Protein AF-A0ABD0QWX4-F1 (afdb_monomer_lite)

Foldseek 3Di:
DDWDWADDPPDIDIWDWDQDPCWTDTPHDIDNDPVRVLVVQQVAFPDADPVGDGHGNPDDD

Structure (mmCIF, N/CA/C/O backbone):
data_AF-A0ABD0QWX4-F1
#
_entry.id   AF-A0ABD0QWX4-F1
#
loop_
_atom_site.group_PDB
_atom_site.id
_atom_site.type_symbol
_atom_site.label_atom_id
_atom_site.label_alt_id
_atom_site.label_comp_id
_atom_site.label_asym_id
_atom_site.label_entity_id
_atom_site.label_seq_id
_atom_site.pdbx_PDB_ins_code
_atom_site.Cartn_x
_atom_site.Cartn_y
_atom_site.Cartn_z
_atom_site.occupancy
_atom_site.B_iso_or_equiv
_atom_site.auth_seq_id
_atom_site.auth_comp_id
_atom_site.auth_asym_id
_atom_site.auth_atom_id
_atom_site.pdbx_PDB_model_num
ATOM 1 N N . ASP A 1 1 ? -14.125 5.504 -0.221 1.00 85.44 1 ASP A N 1
ATOM 2 C CA . ASP A 1 1 ? -12.919 4.698 -0.527 1.00 85.44 1 ASP A CA 1
ATOM 3 C C . ASP A 1 1 ? -11.665 5.519 -0.253 1.00 85.44 1 ASP A C 1
ATOM 5 O O . ASP A 1 1 ? -11.760 6.739 -0.182 1.00 85.44 1 ASP A O 1
ATOM 9 N N . PHE A 1 2 ? -10.515 4.865 -0.110 1.00 96.62 2 PHE A N 1
ATOM 10 C CA . PHE A 1 2 ? -9.202 5.486 0.085 1.00 96.62 2 PHE A CA 1
ATOM 11 C C . PHE A 1 2 ? -8.213 5.011 -0.989 1.00 96.62 2 PHE A C 1
ATOM 13 O O . PHE A 1 2 ? -8.473 4.050 -1.721 1.00 96.62 2 PHE A O 1
ATOM 20 N N . SER A 1 3 ? -7.051 5.658 -1.065 1.00 97.06 3 SER A N 1
ATOM 21 C CA . SER A 1 3 ? -5.947 5.224 -1.923 1.00 97.06 3 SER A CA 1
ATOM 22 C C . SER A 1 3 ? -4.606 5.329 -1.209 1.00 97.06 3 SER A C 1
ATOM 24 O O . SER A 1 3 ? -4.314 6.364 -0.612 1.00 97.06 3 SER A O 1
ATOM 26 N N . VAL A 1 4 ? -3.764 4.307 -1.348 1.00 97.31 4 VAL A N 1
ATOM 27 C CA . VAL A 1 4 ? -2.342 4.379 -0.992 1.00 97.31 4 VAL A CA 1
ATOM 28 C C . VAL A 1 4 ? -1.562 4.749 -2.248 1.00 97.31 4 VAL A C 1
ATOM 30 O O . VAL A 1 4 ? -1.558 3.994 -3.220 1.00 97.31 4 VAL A O 1
ATOM 33 N N . SER A 1 5 ? -0.918 5.913 -2.234 1.00 97.25 5 SER A N 1
ATOM 34 C CA . SER A 1 5 ? -0.083 6.396 -3.337 1.00 97.25 5 SER A CA 1
ATOM 35 C C . SER A 1 5 ? 1.386 6.193 -2.988 1.00 97.25 5 SER A C 1
ATOM 37 O O . SER A 1 5 ? 1.873 6.744 -2.005 1.00 97.25 5 SER A O 1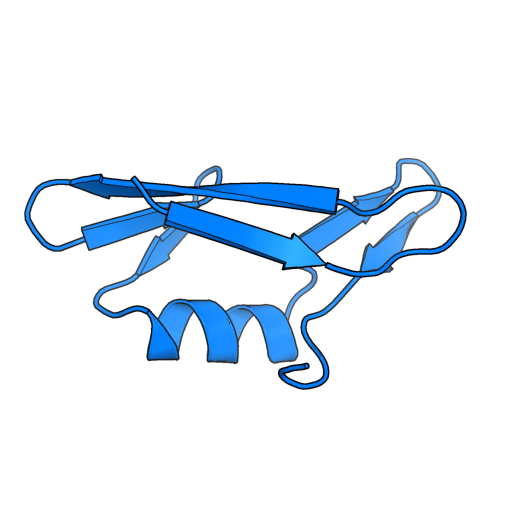
ATOM 39 N N . LEU A 1 6 ? 2.094 5.406 -3.793 1.00 97.00 6 LEU A N 1
ATOM 40 C CA . LEU A 1 6 ? 3.497 5.067 -3.590 1.00 97.00 6 LEU A CA 1
ATOM 41 C C . LEU A 1 6 ? 4.351 5.663 -4.708 1.00 97.00 6 LEU A C 1
ATOM 43 O O . LEU A 1 6 ? 4.121 5.396 -5.892 1.00 97.00 6 LEU A O 1
ATOM 47 N N . LYS A 1 7 ? 5.376 6.428 -4.322 1.00 95.31 7 LYS A N 1
ATOM 48 C CA . LYS A 1 7 ? 6.423 6.865 -5.245 1.00 95.31 7 LYS A CA 1
ATOM 49 C C . LYS A 1 7 ? 7.243 5.652 -5.680 1.00 95.31 7 LYS A C 1
ATOM 51 O O . LYS A 1 7 ? 7.830 4.973 -4.844 1.00 95.31 7 LYS A O 1
ATOM 56 N N . ALA A 1 8 ? 7.281 5.396 -6.982 1.00 91.69 8 ALA A N 1
ATOM 57 C CA . ALA A 1 8 ? 8.053 4.316 -7.588 1.00 91.69 8 ALA A CA 1
ATOM 58 C C . ALA A 1 8 ? 8.821 4.845 -8.807 1.00 91.69 8 ALA A C 1
ATOM 60 O O . ALA A 1 8 ? 8.515 5.924 -9.320 1.00 91.69 8 ALA A O 1
ATOM 61 N N . VAL A 1 9 ? 9.836 4.102 -9.253 1.00 90.19 9 VAL A N 1
ATOM 62 C CA . VAL A 1 9 ? 10.626 4.470 -10.435 1.00 90.19 9 VAL A CA 1
ATOM 63 C C . VAL A 1 9 ? 9.721 4.474 -11.673 1.00 90.19 9 VAL A C 1
ATOM 65 O O . VAL A 1 9 ? 8.894 3.581 -11.859 1.00 90.19 9 VAL A O 1
ATOM 68 N N . GLY A 1 10 ? 9.839 5.512 -12.501 1.00 90.00 10 GLY A N 1
ATOM 69 C CA . GLY A 1 10 ? 9.046 5.692 -13.720 1.00 90.00 10 GLY A CA 1
ATOM 70 C C . GLY A 1 10 ? 7.639 6.242 -13.474 1.00 90.00 10 GLY A C 1
ATOM 71 O O . GLY A 1 10 ? 7.310 7.314 -13.976 1.00 90.00 10 GLY A O 1
ATOM 72 N N . LYS A 1 11 ? 6.801 5.543 -12.698 1.00 93.25 11 LYS A N 1
ATOM 73 C CA . LYS A 1 11 ? 5.408 5.952 -12.448 1.00 93.25 11 LYS A CA 1
ATOM 74 C C . LYS A 1 11 ? 4.964 5.631 -11.025 1.00 93.25 11 LYS A C 1
ATOM 76 O O . LYS A 1 11 ? 5.121 4.504 -10.560 1.00 93.25 11 LYS A O 1
ATOM 81 N N . ASN A 1 12 ? 4.327 6.604 -10.370 1.00 96.00 12 ASN A N 1
ATOM 82 C CA . ASN A 1 12 ? 3.676 6.389 -9.079 1.00 96.00 12 ASN A CA 1
ATOM 83 C C . ASN A 1 12 ? 2.611 5.289 -9.183 1.00 96.00 12 ASN A C 1
ATOM 85 O O . ASN A 1 12 ? 1.875 5.197 -10.170 1.00 96.00 12 ASN A O 1
ATOM 89 N N . LYS A 1 13 ? 2.515 4.460 -8.145 1.00 95.88 13 LYS A N 1
ATOM 90 C CA . LYS A 1 13 ? 1.500 3.410 -8.046 1.00 95.88 13 LYS A CA 1
ATOM 91 C C . LYS A 1 13 ? 0.418 3.833 -7.071 1.00 95.88 13 LYS A C 1
ATOM 93 O O . LYS A 1 13 ? 0.718 4.347 -5.999 1.00 95.88 13 LYS A O 1
ATOM 98 N N . HIS A 1 14 ? -0.830 3.584 -7.444 1.00 97.44 14 HIS A N 1
ATOM 99 C CA . HIS A 1 14 ? -1.994 3.897 -6.627 1.00 97.44 14 HIS A CA 1
ATOM 100 C C . HIS A 1 14 ? -2.754 2.607 -6.348 1.00 97.44 14 HIS A C 1
ATOM 102 O O . HIS A 1 14 ? -3.170 1.915 -7.277 1.00 97.44 14 HIS A O 1
ATOM 108 N N . PHE A 1 15 ? -2.925 2.284 -5.072 1.00 97.62 15 PHE A N 1
ATOM 109 C CA . PHE A 1 15 ? -3.641 1.097 -4.629 1.00 97.62 15 PHE A CA 1
ATOM 110 C C . PHE A 1 15 ? -4.957 1.520 -4.001 1.00 97.62 15 PHE A C 1
ATOM 112 O O . PHE A 1 15 ? -4.973 2.299 -3.047 1.00 97.62 15 PHE A O 1
ATOM 119 N N . LYS A 1 16 ? -6.064 1.013 -4.542 1.00 97.81 16 LYS A N 1
ATOM 120 C CA . LYS A 1 16 ? -7.391 1.257 -3.984 1.00 97.81 16 LYS A CA 1
ATOM 121 C C . LYS A 1 16 ? -7.524 0.528 -2.649 1.00 97.81 16 LYS A C 1
ATOM 123 O O . LYS A 1 16 ? -7.230 -0.663 -2.566 1.00 97.81 16 LYS A O 1
ATOM 128 N N . VAL A 1 17 ? -8.021 1.240 -1.644 1.00 98.31 17 VAL A N 1
ATOM 129 C CA . VAL A 1 17 ? -8.420 0.675 -0.357 1.00 98.31 17 VAL A CA 1
ATOM 130 C C . VAL A 1 17 ? -9.916 0.912 -0.178 1.00 98.31 17 VAL A C 1
ATOM 132 O O . VAL A 1 17 ? -10.381 2.050 -0.108 1.00 98.31 17 VAL A O 1
ATOM 135 N N . GLN A 1 18 ? -10.688 -0.163 -0.130 1.00 98.12 18 GLN A N 1
ATOM 136 C CA . GLN A 1 18 ? -12.131 -0.112 0.089 1.00 98.12 18 GLN A CA 1
ATOM 137 C C . GLN A 1 18 ? -12.419 -0.248 1.581 1.00 98.12 18 GLN A C 1
ATOM 139 O O . GLN A 1 18 ? -11.803 -1.074 2.244 1.00 98.12 18 GLN A O 1
ATOM 144 N N . LEU A 1 19 ? -13.355 0.541 2.105 1.00 96.88 19 LEU A N 1
ATOM 145 C CA . LEU A 1 19 ? -13.865 0.368 3.464 1.00 96.88 19 LEU A CA 1
ATOM 146 C C . LEU A 1 19 ? -15.240 -0.288 3.362 1.00 96.88 19 LEU A C 1
ATOM 148 O O . LEU A 1 19 ? -16.178 0.333 2.868 1.00 96.88 19 LEU A O 1
ATOM 152 N N . ALA A 1 20 ? -15.346 -1.540 3.796 1.00 95.19 20 ALA A N 1
ATOM 153 C CA . ALA A 1 20 ? -16.582 -2.311 3.750 1.00 95.19 20 ALA A CA 1
ATOM 154 C C . ALA A 1 20 ? -16.851 -2.933 5.121 1.00 95.19 20 ALA A C 1
ATOM 156 O O . ALA A 1 20 ? -16.036 -3.707 5.620 1.00 95.19 20 ALA A O 1
ATOM 157 N N . ASN A 1 21 ? -17.991 -2.593 5.730 1.00 95.00 21 ASN A N 1
ATOM 158 C CA . ASN A 1 21 ? -18.406 -3.093 7.048 1.00 95.00 21 ASN A CA 1
ATOM 159 C C . ASN A 1 21 ? -17.324 -2.920 8.134 1.00 95.00 21 ASN A C 1
ATOM 161 O O . ASN A 1 21 ? -17.059 -3.838 8.903 1.00 95.00 21 ASN A O 1
ATOM 165 N N . GLY A 1 22 ? -16.651 -1.763 8.151 1.00 95.06 22 GLY A N 1
ATOM 166 C CA . GLY A 1 22 ? -15.570 -1.472 9.102 1.00 95.06 22 GLY A CA 1
ATOM 167 C C . GLY A 1 22 ? -14.227 -2.150 8.797 1.00 95.06 22 GLY A C 1
ATOM 168 O O . GLY A 1 22 ? -13.282 -1.965 9.552 1.00 95.06 22 GLY A O 1
ATOM 169 N N . VAL A 1 23 ? -14.115 -2.897 7.694 1.00 97.81 23 VAL A N 1
ATOM 170 C CA . VAL A 1 23 ? -12.889 -3.597 7.282 1.00 97.81 23 VAL A CA 1
ATOM 171 C C . VAL A 1 23 ? -12.241 -2.889 6.093 1.00 97.81 23 VAL A C 1
ATOM 173 O O . VAL A 1 23 ? -12.918 -2.544 5.120 1.00 97.81 23 VAL A O 1
ATOM 176 N N . TYR A 1 24 ? -10.922 -2.708 6.152 1.00 98.44 24 TYR A N 1
ATOM 177 C CA . TYR A 1 24 ? -10.118 -2.125 5.080 1.00 98.44 24 TYR A CA 1
ATOM 178 C C . TYR A 1 24 ? -9.634 -3.216 4.122 1.00 98.44 24 TYR A C 1
ATOM 180 O O . TYR A 1 24 ? -8.901 -4.123 4.513 1.00 98.44 24 TYR A O 1
ATOM 188 N N . CYS A 1 25 ? -10.022 -3.123 2.853 1.00 98.06 25 CYS A N 1
ATOM 189 C CA . CYS A 1 25 ? -9.721 -4.105 1.815 1.00 98.06 25 CYS A CA 1
ATOM 190 C C . CYS A 1 25 ? -8.797 -3.512 0.746 1.00 98.06 25 CYS A C 1
ATOM 192 O O 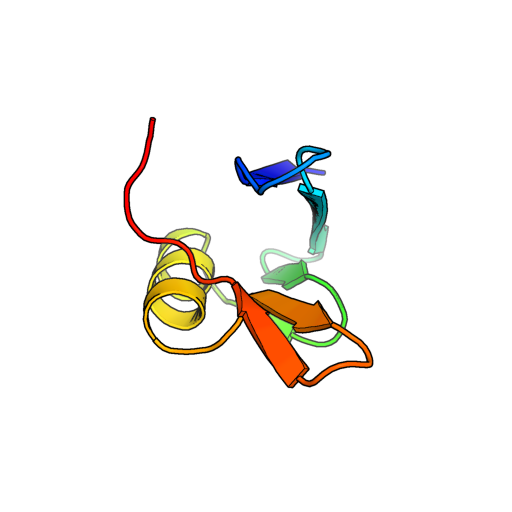. CYS A 1 25 ? -9.110 -2.475 0.165 1.00 98.06 25 CYS A O 1
ATOM 194 N N . ILE A 1 26 ? -7.697 -4.195 0.437 1.00 97.94 26 ILE A N 1
ATOM 195 C CA . ILE A 1 26 ? -6.738 -3.821 -0.613 1.00 97.94 26 ILE A CA 1
ATOM 196 C C . ILE A 1 26 ? -6.318 -5.073 -1.383 1.00 97.94 26 ILE A C 1
ATOM 198 O O . ILE A 1 26 ? -5.755 -6.019 -0.826 1.00 97.94 26 ILE A O 1
ATOM 202 N N . GLY A 1 27 ? -6.633 -5.102 -2.680 1.00 94.69 27 GLY A N 1
ATOM 203 C CA . GLY A 1 27 ? -6.555 -6.335 -3.461 1.00 94.69 27 GLY A CA 1
ATOM 204 C C . GLY A 1 27 ? -7.392 -7.438 -2.804 1.00 94.69 27 GLY A C 1
ATOM 205 O O . GLY A 1 27 ? -8.590 -7.268 -2.602 1.00 94.69 27 GLY A O 1
ATOM 206 N N . GLN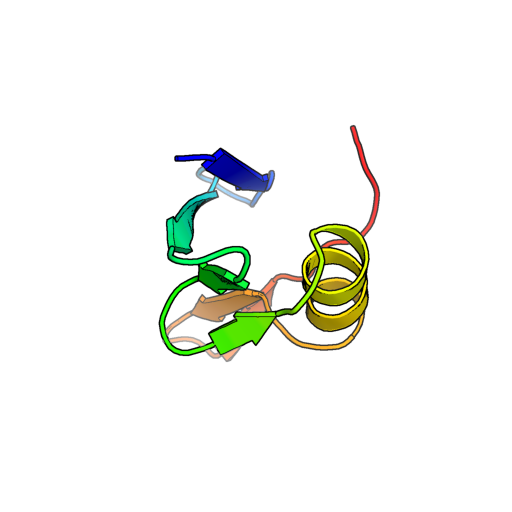 A 1 28 ? -6.748 -8.549 -2.440 1.00 95.50 28 GLN A N 1
ATOM 207 C CA . GLN A 1 28 ? -7.385 -9.690 -1.764 1.00 95.50 28 GLN A CA 1
ATOM 208 C C . GLN A 1 28 ? -7.192 -9.686 -0.236 1.00 95.50 28 GLN A C 1
ATOM 210 O O . GLN A 1 28 ? -7.651 -10.602 0.443 1.00 95.50 28 GLN A O 1
ATOM 215 N N . ARG A 1 29 ? -6.490 -8.690 0.324 1.00 97.56 29 ARG A N 1
ATOM 216 C CA . ARG A 1 29 ? -6.214 -8.615 1.766 1.00 97.56 29 ARG A CA 1
ATOM 217 C C . ARG A 1 29 ? -7.241 -7.758 2.489 1.00 97.56 29 ARG A C 1
ATOM 219 O O . ARG A 1 29 ? -7.794 -6.818 1.918 1.00 97.56 29 ARG A O 1
ATOM 226 N N . ARG A 1 30 ? -7.461 -8.092 3.759 1.00 98.25 30 ARG A N 1
ATOM 227 C CA . ARG A 1 30 ? -8.424 -7.460 4.662 1.00 98.25 30 ARG A CA 1
ATOM 228 C C . ARG A 1 30 ? -7.723 -7.125 5.972 1.00 98.25 30 ARG A C 1
ATOM 230 O O . ARG A 1 30 ? -6.970 -7.960 6.465 1.00 98.25 30 ARG A O 1
ATOM 237 N N . PHE A 1 31 ? -7.990 -5.939 6.501 1.00 98.38 31 PHE A N 1
ATOM 238 C CA . PHE A 1 31 ? -7.374 -5.417 7.717 1.00 98.38 31 PHE A CA 1
ATOM 239 C C . PHE A 1 31 ? -8.422 -4.749 8.602 1.00 98.38 31 PHE A C 1
ATOM 241 O O . PHE A 1 31 ? -9.359 -4.120 8.099 1.00 98.38 31 PHE A O 1
ATOM 248 N N . ASN A 1 32 ? -8.257 -4.862 9.918 1.00 97.94 32 ASN A N 1
ATOM 249 C CA . ASN A 1 32 ? -9.196 -4.278 10.884 1.00 97.94 32 ASN A CA 1
ATOM 250 C C . ASN A 1 32 ? -8.966 -2.775 11.096 1.00 97.94 32 ASN A C 1
ATOM 252 O O . ASN A 1 32 ? -9.836 -2.073 11.603 1.00 97.94 32 ASN A O 1
ATOM 256 N N . SER A 1 33 ? -7.800 -2.267 10.699 1.00 98.00 33 SER A N 1
ATOM 257 C CA . SER A 1 33 ? -7.454 -0.852 10.781 1.00 98.00 33 SER A CA 1
ATOM 258 C C . SER A 1 33 ? -6.518 -0.448 9.641 1.00 98.00 33 SER A C 1
ATOM 260 O O . SER A 1 33 ? -5.847 -1.284 9.031 1.00 98.00 33 SER A O 1
ATOM 262 N N . MET A 1 34 ? -6.456 0.855 9.355 1.00 96.94 34 MET A N 1
ATOM 263 C CA . MET A 1 34 ? -5.488 1.389 8.393 1.00 96.94 34 MET A CA 1
ATOM 264 C C . MET A 1 34 ? -4.044 1.182 8.878 1.00 96.94 34 MET A C 1
ATOM 266 O O . MET A 1 34 ? -3.165 0.920 8.067 1.00 96.94 34 MET A O 1
ATOM 270 N N . ASP A 1 35 ? -3.798 1.259 10.187 1.00 97.44 35 ASP A N 1
ATOM 271 C CA . ASP A 1 35 ? -2.462 1.068 10.761 1.00 97.44 35 ASP A CA 1
ATOM 272 C C . ASP A 1 35 ? -1.932 -0.353 10.503 1.00 97.44 35 ASP A C 1
ATOM 274 O O . ASP A 1 35 ? -0.831 -0.519 9.982 1.00 97.44 35 ASP A O 1
ATOM 278 N N . GLU A 1 36 ? -2.771 -1.375 10.715 1.00 98.38 36 GLU A N 1
ATOM 279 C CA . GLU A 1 36 ? -2.437 -2.780 10.443 1.00 98.38 36 GLU A CA 1
ATOM 280 C C . GLU A 1 36 ? -2.121 -3.019 8.956 1.00 98.38 36 GLU A C 1
ATOM 282 O O . GLU A 1 36 ? -1.146 -3.694 8.621 1.00 98.38 36 GLU A O 1
ATOM 287 N N . LEU A 1 37 ? -2.904 -2.413 8.056 1.00 98.31 37 LEU A N 1
ATOM 288 C CA . LEU A 1 37 ? -2.655 -2.441 6.612 1.00 98.31 37 LEU A CA 1
ATOM 289 C C . LEU A 1 37 ? -1.277 -1.857 6.279 1.00 98.31 37 LEU A C 1
ATOM 291 O O . LEU A 1 37 ? -0.511 -2.459 5.521 1.00 98.31 37 LEU A O 1
ATOM 295 N N . LEU A 1 38 ? -0.957 -0.683 6.826 1.00 96.94 38 LEU A N 1
ATOM 296 C CA . LEU A 1 38 ? 0.304 0.004 6.557 1.00 96.94 38 LEU A CA 1
ATOM 297 C C . LEU A 1 38 ? 1.494 -0.777 7.127 1.00 96.94 38 LEU A C 1
ATOM 299 O O . LEU A 1 38 ? 2.464 -1.004 6.406 1.00 96.94 38 LEU A O 1
ATOM 303 N N . GLU A 1 39 ? 1.411 -1.232 8.378 1.00 97.88 39 GLU A N 1
ATOM 304 C CA . GLU A 1 39 ? 2.432 -2.055 9.039 1.00 97.88 39 GLU A CA 1
ATOM 305 C C . GLU A 1 39 ? 2.706 -3.353 8.279 1.00 97.88 39 GLU A C 1
ATOM 307 O O . GLU A 1 39 ? 3.862 -3.744 8.087 1.00 97.88 39 GLU A O 1
ATOM 312 N N . HIS A 1 40 ? 1.653 -4.003 7.783 1.00 98.38 40 HIS A N 1
ATOM 313 C CA . HIS A 1 40 ? 1.780 -5.194 6.955 1.00 98.38 40 HIS A CA 1
ATOM 314 C C . HIS A 1 40 ? 2.613 -4.915 5.699 1.00 98.38 40 HIS A C 1
ATOM 316 O O . HIS A 1 40 ? 3.572 -5.635 5.409 1.00 98.38 40 HIS A O 1
ATOM 322 N N . TYR A 1 41 ? 2.301 -3.842 4.970 1.00 98.19 41 TYR A N 1
ATOM 323 C CA . TYR A 1 41 ? 2.998 -3.505 3.727 1.00 98.19 41 TYR A CA 1
ATOM 324 C C . TYR A 1 41 ? 4.355 -2.807 3.912 1.00 98.19 41 TYR A C 1
ATOM 326 O O . TYR A 1 41 ? 5.069 -2.593 2.929 1.00 98.19 41 TYR A O 1
ATOM 334 N N . LYS A 1 42 ? 4.762 -2.514 5.153 1.00 97.44 42 LYS A N 1
ATOM 335 C CA . LYS A 1 42 ? 6.169 -2.238 5.491 1.00 97.44 42 LYS A CA 1
ATOM 336 C C . LYS A 1 42 ? 7.020 -3.511 5.497 1.00 97.44 42 LYS A C 1
ATOM 338 O O . LYS A 1 42 ? 8.206 -3.454 5.193 1.00 97.44 42 LYS A O 1
ATOM 343 N N . LYS A 1 43 ? 6.424 -4.666 5.820 1.00 97.44 43 LYS A N 1
ATOM 344 C CA . LYS A 1 43 ? 7.121 -5.962 5.967 1.00 97.44 43 LYS A CA 1
ATOM 345 C C . LYS A 1 43 ? 6.950 -6.876 4.752 1.00 97.44 43 LYS A C 1
ATOM 347 O O . LYS A 1 43 ? 7.828 -7.677 4.445 1.00 97.44 43 LYS A O 1
ATOM 352 N N . ALA A 1 44 ? 5.831 -6.757 4.046 1.00 97.69 44 ALA A N 1
ATOM 353 C CA . ALA A 1 44 ? 5.508 -7.527 2.851 1.00 97.69 44 ALA A CA 1
ATOM 354 C C . ALA A 1 44 ? 5.324 -6.605 1.637 1.00 97.69 44 ALA A C 1
A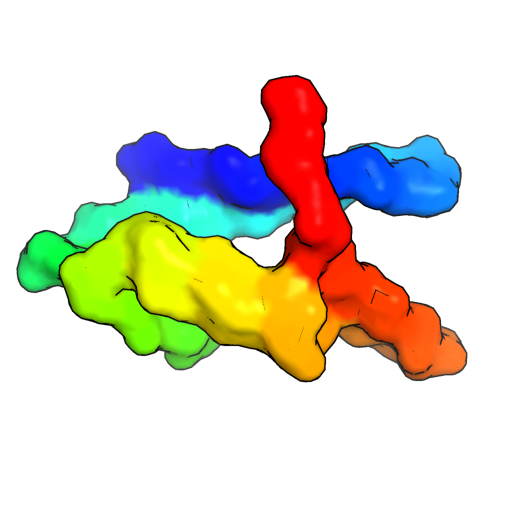TOM 356 O O . ALA A 1 44 ? 4.867 -5.473 1.794 1.00 97.69 44 ALA A O 1
ATOM 357 N N . PRO A 1 45 ? 5.628 -7.073 0.415 1.00 97.44 45 PRO A N 1
ATOM 358 C CA . PRO A 1 45 ? 5.505 -6.230 -0.761 1.00 97.44 45 PRO A CA 1
ATOM 359 C C . PRO A 1 45 ? 4.041 -5.866 -1.033 1.00 97.44 45 PRO A C 1
ATOM 361 O O . PRO A 1 45 ? 3.169 -6.738 -1.075 1.00 97.44 45 PRO A O 1
ATOM 364 N N . ILE A 1 46 ? 3.778 -4.5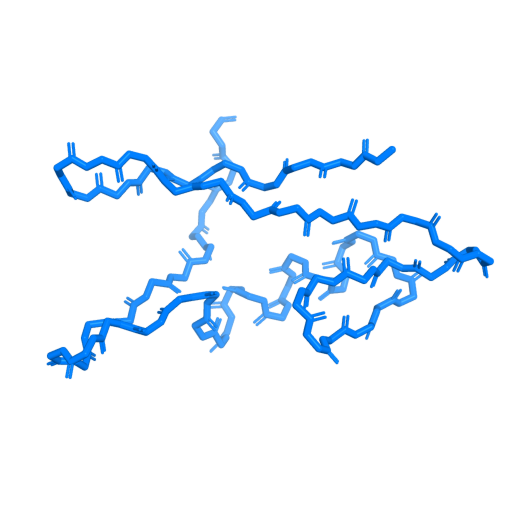79 -1.262 1.00 97.69 46 ILE A N 1
ATOM 365 C CA . ILE A 1 46 ? 2.480 -4.084 -1.749 1.00 97.69 46 ILE A CA 1
ATOM 366 C C . ILE A 1 46 ? 2.318 -4.310 -3.252 1.00 97.69 46 ILE A C 1
ATOM 368 O O . ILE A 1 46 ? 1.205 -4.393 -3.765 1.00 97.69 46 ILE A O 1
ATOM 372 N N . PHE A 1 47 ? 3.439 -4.457 -3.956 1.00 96.69 47 PHE A N 1
ATOM 373 C CA . PHE A 1 47 ? 3.489 -4.778 -5.371 1.00 96.69 47 PHE A CA 1
ATOM 374 C C . PHE A 1 47 ? 4.717 -5.635 -5.665 1.00 96.69 47 PHE A C 1
ATOM 376 O O . PHE A 1 47 ? 5.786 -5.393 -5.106 1.00 96.69 47 PHE A O 1
ATOM 383 N N . THR A 1 48 ? 4.556 -6.623 -6.542 1.00 95.62 48 THR A N 1
ATOM 384 C CA . THR A 1 48 ? 5.659 -7.389 -7.135 1.00 95.62 48 THR A CA 1
ATOM 385 C C . THR A 1 48 ? 5.514 -7.301 -8.654 1.00 95.62 48 THR A C 1
ATOM 387 O O . THR A 1 48 ? 4.429 -7.585 -9.159 1.00 95.62 48 THR A O 1
ATOM 390 N N . SER A 1 49 ? 6.544 -6.840 -9.369 1.00 92.50 49 SER A N 1
ATOM 391 C CA . SER A 1 49 ? 6.534 -6.792 -10.838 1.00 92.50 49 SER A CA 1
ATOM 392 C C . SER A 1 49 ? 6.680 -8.194 -11.435 1.00 92.50 49 SER A C 1
ATOM 394 O O . SER A 1 49 ? 7.089 -9.129 -10.747 1.00 92.50 49 SER A O 1
ATOM 396 N N . GLU A 1 50 ? 6.389 -8.344 -12.727 1.00 92.75 50 GLU A N 1
ATOM 397 C CA . GLU A 1 50 ? 6.596 -9.607 -13.455 1.00 92.75 50 GLU A CA 1
ATOM 398 C C . GLU A 1 50 ? 8.070 -10.045 -13.454 1.00 92.75 50 GLU A C 1
ATOM 400 O O . GLU A 1 50 ? 8.368 -11.235 -13.470 1.00 92.75 50 GLU A O 1
ATOM 405 N N . H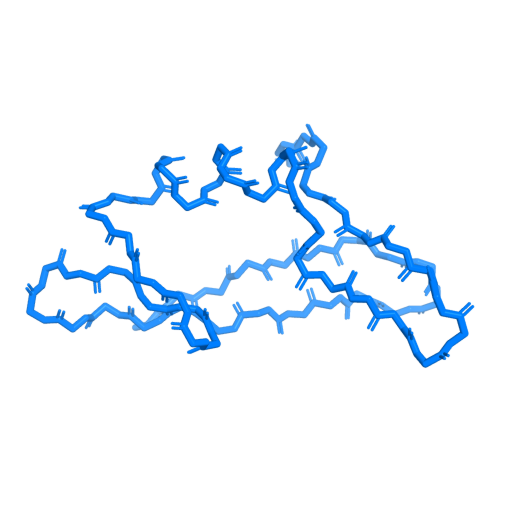IS A 1 51 ? 8.995 -9.087 -13.339 1.00 93.50 51 HIS A N 1
ATOM 406 C CA . HIS A 1 51 ? 10.435 -9.329 -13.229 1.00 93.50 51 HIS A CA 1
ATOM 407 C C . HIS A 1 51 ? 10.911 -9.560 -11.781 1.00 93.50 51 HIS A C 1
ATOM 409 O O . HIS A 1 51 ? 12.108 -9.687 -11.537 1.00 93.50 51 HIS A O 1
ATOM 415 N N . GLY A 1 52 ? 9.994 -9.614 -10.808 1.00 93.44 52 GLY A N 1
ATOM 416 C CA . GLY A 1 52 ? 10.296 -9.916 -9.407 1.00 93.44 52 GLY A CA 1
ATOM 417 C C . GLY A 1 52 ? 10.667 -8.710 -8.540 1.00 93.44 52 GLY A C 1
ATOM 418 O O . GLY A 1 52 ? 11.013 -8.895 -7.371 1.00 93.44 52 GLY A O 1
ATOM 419 N N . GLU A 1 53 ? 10.569 -7.481 -9.053 1.00 94.19 53 GLU A N 1
ATOM 420 C CA . GLU A 1 53 ? 10.831 -6.280 -8.253 1.00 94.19 53 GLU A CA 1
ATOM 421 C C . GLU A 1 53 ? 9.743 -6.090 -7.202 1.00 94.19 53 GLU A C 1
ATOM 423 O O . GLU A 1 53 ? 8.554 -6.057 -7.520 1.00 94.19 53 GLU A O 1
ATOM 428 N N . LYS A 1 54 ? 10.150 -5.916 -5.947 1.00 96.38 54 LYS A N 1
ATOM 429 C CA . LYS A 1 54 ? 9.245 -5.793 -4.805 1.00 96.38 54 LYS A CA 1
ATOM 430 C C . LYS A 1 54 ? 9.219 -4.360 -4.297 1.00 96.38 54 LYS A C 1
ATOM 432 O O . LYS A 1 54 ? 10.262 -3.775 -4.022 1.00 96.38 54 LYS A O 1
ATOM 437 N N . LEU A 1 55 ? 8.019 -3.816 -4.128 1.00 97.00 55 LEU A N 1
ATOM 438 C CA . LEU A 1 55 ? 7.807 -2.492 -3.552 1.00 97.00 55 LEU A CA 1
ATOM 439 C C . LEU A 1 55 ? 7.146 -2.610 -2.185 1.00 97.00 55 LEU A C 1
ATOM 441 O O . LEU A 1 55 ? 6.204 -3.382 -2.016 1.00 97.00 55 LEU A O 1
ATOM 445 N N . TYR A 1 56 ? 7.618 -1.802 -1.241 1.00 97.69 56 TYR A N 1
ATOM 446 C CA . TYR A 1 56 ? 7.186 -1.777 0.154 1.00 97.69 56 TYR A CA 1
ATOM 447 C C . TYR A 1 56 ? 6.817 -0.350 0.550 1.00 97.69 56 TYR A C 1
ATOM 449 O O . TYR A 1 56 ? 7.296 0.619 -0.048 1.00 97.69 56 TYR A O 1
ATOM 457 N N . LEU A 1 57 ? 5.989 -0.211 1.579 1.00 97.06 57 LEU A N 1
ATOM 458 C CA . LEU A 1 57 ? 5.796 1.074 2.237 1.00 97.06 57 LEU A CA 1
ATOM 459 C C . LEU A 1 57 ? 7.000 1.321 3.143 1.00 97.06 57 LEU A C 1
ATOM 461 O O . LEU A 1 57 ? 7.292 0.511 4.010 1.00 97.06 57 LEU A O 1
ATOM 465 N N . ILE A 1 58 ? 7.725 2.416 2.927 1.00 94.75 58 ILE A N 1
ATOM 466 C CA . ILE A 1 58 ? 8.949 2.698 3.695 1.00 94.75 58 ILE A CA 1
ATOM 467 C C . ILE A 1 58 ? 8.683 3.769 4.743 1.00 94.75 58 ILE A C 1
ATOM 469 O O . ILE A 1 58 ? 8.873 3.553 5.936 1.00 94.75 58 ILE A O 1
ATOM 473 N N . LYS A 1 59 ? 8.209 4.931 4.296 1.00 92.81 59 LYS A N 1
ATOM 474 C CA . LYS A 1 59 ? 7.886 6.060 5.160 1.00 92.81 59 LYS A CA 1
ATOM 475 C C . LYS A 1 59 ? 6.717 6.861 4.590 1.00 92.81 59 LYS A C 1
ATOM 477 O O . LYS A 1 59 ? 6.570 6.893 3.364 1.00 92.81 59 LYS A O 1
ATOM 482 N N . PRO A 1 60 ? 5.906 7.499 5.449 1.00 91.69 60 PRO A N 1
ATOM 483 C CA . PRO A 1 60 ? 4.969 8.517 4.995 1.00 91.69 60 PRO A CA 1
ATOM 484 C C . PRO A 1 60 ? 5.733 9.688 4.361 1.00 91.69 60 PRO A C 1
ATOM 486 O O . PRO A 1 60 ? 6.905 9.921 4.683 1.00 91.69 60 PRO A O 1
ATOM 489 N N . LEU A 1 61 ? 5.073 10.366 3.421 1.00 86.62 61 LEU A N 1
ATOM 490 C CA . LEU A 1 61 ? 5.584 11.588 2.804 1.00 86.62 61 LEU A CA 1
ATOM 491 C C . LEU A 1 61 ? 5.188 12.807 3.638 1.00 86.62 61 LEU A C 1
ATOM 493 O O . LEU A 1 61 ? 4.037 12.804 4.128 1.00 86.62 61 LEU A O 1
#

pLDDT: mean 95.9, std 2.8, range [85.44, 98.44]

Secondary structure (DSSP, 8-state):
-EEEEE--SSS-EEEEEEEETTEEEETTEEESSHHHHHHHHHHS-SEE-TT--EE------

Radius of gyration: 11.69 Å; chains: 1; bounding box: 29×22×25 Å

Sequence (61 aa):
DFSVSLKAVGKNKHFKVQLANGVYCIGQRRFNSMDELLEHYKKAPIFTSEHGEKLYLIKPL

Organism: Cirrhinus mrigala (NCBI:txid683832)

InterPro domains:
  IPR000980 SH2 domain [PF00017] (1-41)
  IPR000980 SH2 domain [PS50001] (1-61)
  IPR036860 SH2 domain superfamily [G3DSA:3.30.505.10] (1-61)
  IPR036860 SH2 domain superfamily [SSF55550] (1-54)
  IPR051184 Tyrosine-phosphorylated adapter molecule [PTHR19969] (1-52)